Protein AF-X0QC80-F1 (afdb_monomer_lite)

pLDDT: mean 87.63, std 10.05, range [37.66, 97.19]

Sequence (181 aa):
MIVSPKIKLWLSTHSYLLFFLLISIWFMGFVSYTSPLFYFDYSPDNNCFFTVGKALMHGVLPYRDVFEQKGPYVYLMHGIAYLMSSRSLLGMLPFETLSSFLSMYIVYKIARMFTFHLAACAIAIFIPVFQLFHPYYNYGDTVESLLFPAMLALIYTLLKGDQNRFTIPRRLWCLQAFWSV

Radius of gyration: 18.49 Å; chains: 1; bounding box: 40×37×57 Å

Foldseek 3Di:
DDDDPVVVVVCVVCVLLVVQLVLLLVCLQVQACLHPVHPDFPDPVLVVLLVLLCCVLVVQDEPPRHDDDDDVVSSVQSVQLCVVPVPGSVSCSVLLSVLSSLQLVLQLLVVVVPDDNVVSSVRSSCVVVVVCVDPQNDHPPDPCSSLNSLVSLVVSQVVVCVVVVNPGDPVSVVSNVVSVD

Structure (mmCIF, N/CA/C/O backbone):
data_AF-X0QC80-F1
#
_entry.id   AF-X0QC80-F1
#
loop_
_atom_site.group_PDB
_atom_site.id
_atom_site.type_symbol
_atom_site.label_atom_id
_atom_site.label_alt_id
_atom_site.label_comp_id
_atom_site.label_asym_id
_atom_site.label_entity_id
_atom_site.label_seq_id
_atom_site.pdbx_PDB_ins_code
_atom_site.Cartn_x
_atom_site.Cartn_y
_atom_site.Cartn_z
_atom_site.occupancy
_atom_site.B_iso_or_equiv
_atom_site.auth_seq_id
_atom_site.auth_comp_id
_atom_site.auth_asym_id
_atom_site.auth_atom_id
_atom_site.pdbx_PDB_model_num
ATOM 1 N N . MET A 1 1 ? 20.741 -5.040 28.273 1.00 55.03 1 MET A N 1
ATOM 2 C CA . MET A 1 1 ? 20.151 -3.748 27.854 1.00 55.03 1 MET A CA 1
ATOM 3 C C . MET A 1 1 ? 18.797 -3.594 28.546 1.00 55.03 1 MET A C 1
ATOM 5 O O . MET A 1 1 ? 17.862 -4.296 28.183 1.00 55.03 1 MET A O 1
ATOM 9 N N . ILE A 1 2 ? 18.705 -2.792 29.615 1.00 67.00 2 ILE A N 1
ATOM 10 C CA . ILE A 1 2 ? 17.464 -2.635 30.399 1.00 67.00 2 ILE A CA 1
ATOM 11 C C . ILE A 1 2 ? 16.578 -1.620 29.671 1.00 67.00 2 ILE A C 1
ATOM 13 O O . ILE A 1 2 ? 16.812 -0.416 29.731 1.00 67.00 2 ILE A O 1
ATOM 17 N N . VAL A 1 3 ? 15.592 -2.112 28.923 1.00 70.19 3 VAL A N 1
ATOM 18 C CA . VAL A 1 3 ? 14.604 -1.264 28.245 1.00 70.19 3 VAL A CA 1
ATOM 19 C C . VAL A 1 3 ? 13.658 -0.676 29.293 1.00 70.19 3 VAL A C 1
ATOM 21 O O . VAL A 1 3 ? 13.167 -1.398 30.161 1.00 70.19 3 VAL A O 1
ATOM 24 N N . SER A 1 4 ? 13.401 0.633 29.225 1.00 79.31 4 SER A N 1
ATOM 25 C CA . SER A 1 4 ? 12.564 1.314 30.217 1.00 79.31 4 SER A CA 1
ATOM 26 C C . SER A 1 4 ? 11.130 0.744 30.240 1.00 79.31 4 SER A C 1
ATOM 28 O O . SER A 1 4 ? 10.587 0.375 29.191 1.00 79.31 4 SER A O 1
ATOM 30 N N . PRO A 1 5 ? 10.465 0.695 31.409 1.00 77.94 5 PRO A N 1
ATOM 31 C CA . PRO A 1 5 ? 9.116 0.136 31.534 1.00 77.94 5 PRO A CA 1
ATOM 32 C C . PRO A 1 5 ? 8.077 0.880 30.678 1.00 77.94 5 PRO A C 1
ATOM 34 O O . PRO A 1 5 ? 7.141 0.260 30.178 1.00 77.94 5 PRO A O 1
ATOM 37 N N . LYS A 1 6 ? 8.281 2.182 30.417 1.00 75.69 6 LYS A N 1
ATOM 38 C CA . LYS A 1 6 ? 7.448 2.973 29.492 1.00 75.69 6 LYS A CA 1
ATOM 39 C C . L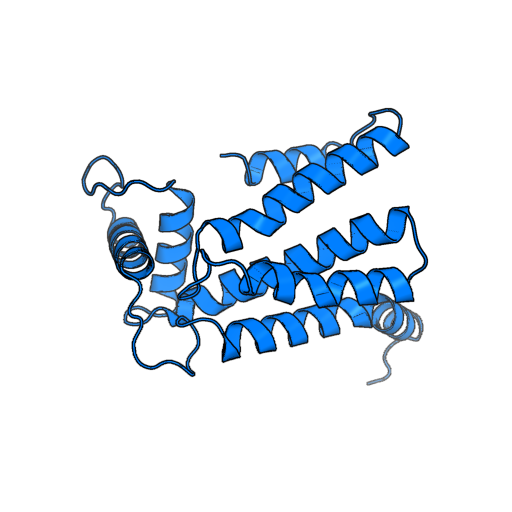YS A 1 6 ? 7.565 2.485 28.047 1.00 75.69 6 LYS A C 1
ATOM 41 O O . LYS A 1 6 ? 6.553 2.372 27.362 1.00 75.69 6 LYS A O 1
ATOM 46 N N . ILE A 1 7 ? 8.781 2.167 27.599 1.00 77.62 7 ILE A N 1
ATOM 47 C CA . ILE A 1 7 ? 9.027 1.640 26.250 1.00 77.62 7 ILE A CA 1
ATOM 48 C C . ILE A 1 7 ? 8.426 0.238 26.122 1.00 77.62 7 ILE A C 1
ATOM 50 O O . ILE A 1 7 ? 7.779 -0.058 25.123 1.00 77.62 7 ILE A O 1
ATOM 54 N N . LYS A 1 8 ? 8.562 -0.604 27.153 1.00 73.50 8 LYS A N 1
ATOM 55 C CA . LYS A 1 8 ? 7.980 -1.954 27.162 1.00 73.50 8 LYS A CA 1
ATOM 56 C C . LYS A 1 8 ? 6.449 -1.924 27.089 1.00 73.50 8 LYS A C 1
ATOM 58 O O . LYS A 1 8 ? 5.863 -2.680 26.319 1.00 73.50 8 LYS A O 1
ATOM 63 N N . LEU A 1 9 ? 5.811 -1.012 27.826 1.00 77.88 9 LEU A N 1
ATOM 64 C CA . LEU A 1 9 ? 4.364 -0.800 27.756 1.00 77.88 9 LEU A CA 1
ATOM 65 C C . LEU A 1 9 ? 3.939 -0.278 26.378 1.00 77.88 9 LEU A C 1
ATOM 67 O O . LEU A 1 9 ? 2.995 -0.795 25.793 1.00 77.88 9 LEU A O 1
ATOM 71 N N . TRP A 1 10 ? 4.659 0.703 25.828 1.00 76.88 10 TRP A N 1
ATOM 72 C CA . TRP A 1 10 ? 4.362 1.250 24.503 1.00 76.88 10 TRP A CA 1
ATOM 73 C C . TRP A 1 10 ? 4.470 0.191 23.397 1.00 76.88 10 TRP A C 1
ATOM 75 O O . TRP A 1 10 ? 3.562 0.088 22.570 1.00 76.88 10 TRP A O 1
ATOM 85 N N . LEU A 1 11 ? 5.527 -0.629 23.426 1.00 73.12 11 LEU A N 1
ATOM 86 C CA . LEU A 1 11 ? 5.726 -1.757 22.511 1.00 73.12 11 LEU A CA 1
ATOM 87 C C . LEU A 1 11 ? 4.613 -2.798 22.649 1.00 73.12 11 LEU A C 1
ATOM 89 O O . LEU A 1 11 ? 4.088 -3.264 21.643 1.00 73.12 11 LEU A O 1
ATOM 93 N N . SER A 1 12 ? 4.207 -3.124 23.879 1.00 73.56 12 SER A N 1
ATOM 94 C CA . SER A 1 12 ? 3.095 -4.047 24.124 1.00 73.56 12 SER A CA 1
ATOM 95 C C . SER A 1 12 ? 1.789 -3.525 23.524 1.00 73.56 12 SER A C 1
ATOM 97 O O . SER A 1 12 ? 1.074 -4.278 22.865 1.00 73.56 12 SER A O 1
ATOM 99 N N . THR A 1 13 ? 1.499 -2.233 23.695 1.00 77.12 13 THR A N 1
ATOM 100 C CA . THR A 1 13 ? 0.276 -1.599 23.181 1.00 77.12 13 THR A CA 1
ATOM 101 C C . THR A 1 13 ? 0.253 -1.512 21.655 1.00 77.12 13 THR A C 1
ATOM 103 O O . THR A 1 13 ? -0.824 -1.548 21.072 1.00 77.12 13 THR A O 1
ATOM 106 N N . HIS A 1 14 ? 1.414 -1.421 20.998 1.00 84.88 14 HIS A N 1
ATOM 107 C CA . HIS A 1 14 ? 1.533 -1.314 19.535 1.00 84.88 14 HIS A CA 1
ATOM 108 C C . HIS A 1 14 ? 1.991 -2.611 18.857 1.00 84.88 14 HIS A C 1
ATOM 110 O O . HIS A 1 14 ? 2.264 -2.619 17.658 1.00 84.88 14 HIS A O 1
ATOM 116 N N . SER A 1 15 ? 2.036 -3.719 19.599 1.00 87.69 15 SER A N 1
ATOM 117 C CA . SER A 1 15 ? 2.435 -5.040 19.098 1.00 87.69 15 SER A CA 1
ATOM 118 C C . SER A 1 15 ? 1.594 -5.510 17.904 1.00 87.69 15 SER A C 1
ATOM 120 O O . SER A 1 15 ? 2.114 -6.167 17.003 1.00 87.69 15 SER A O 1
ATOM 122 N N . TYR A 1 16 ? 0.325 -5.095 17.832 1.00 91.19 16 TYR A N 1
ATOM 123 C CA . TYR A 1 16 ? -0.566 -5.379 16.705 1.00 91.19 16 TYR A CA 1
ATOM 124 C C . TYR A 1 16 ? -0.050 -4.825 15.364 1.00 91.19 16 TYR A C 1
ATOM 126 O O . TYR A 1 16 ? -0.330 -5.413 14.326 1.00 91.19 16 TYR A O 1
ATOM 134 N N . LEU A 1 17 ? 0.734 -3.738 15.361 1.00 94.81 17 LEU A N 1
ATOM 135 C CA . LEU A 1 17 ? 1.322 -3.194 14.131 1.00 94.81 17 LEU A CA 1
ATOM 136 C C . LEU A 1 17 ? 2.368 -4.145 13.550 1.00 94.81 17 LEU A C 1
ATOM 138 O O . LEU A 1 17 ? 2.374 -4.393 12.348 1.00 94.81 17 LEU A O 1
ATOM 142 N N . LEU A 1 18 ? 3.221 -4.718 14.403 1.00 94.00 18 LEU A N 1
ATOM 143 C CA . LEU A 1 18 ? 4.169 -5.739 13.966 1.00 94.00 18 LEU A CA 1
ATOM 144 C C . LEU A 1 18 ? 3.419 -6.956 13.418 1.00 94.00 18 LEU A C 1
ATOM 146 O O . LEU A 1 18 ? 3.802 -7.502 12.391 1.00 94.00 18 LEU A O 1
ATOM 150 N N . PHE A 1 19 ? 2.322 -7.341 14.069 1.00 94.38 19 PHE A N 1
ATOM 151 C CA . PHE A 1 19 ? 1.497 -8.447 13.602 1.00 94.38 19 PHE A CA 1
ATOM 152 C C . PHE A 1 19 ? 0.885 -8.181 12.218 1.00 94.38 19 PHE A C 1
ATOM 154 O O . PHE A 1 19 ? 0.995 -9.030 11.337 1.00 94.38 19 PHE A O 1
ATOM 161 N N . PHE A 1 20 ? 0.331 -6.987 11.980 1.00 97.00 20 PHE A N 1
ATOM 162 C CA . PHE A 1 20 ? -0.173 -6.594 10.657 1.00 97.00 20 PHE A CA 1
ATOM 163 C C . PHE A 1 20 ? 0.928 -6.590 9.597 1.00 97.00 20 PHE A C 1
ATOM 165 O O . PHE A 1 20 ? 0.697 -7.032 8.474 1.00 97.00 20 PHE A O 1
ATOM 172 N N . LEU A 1 21 ? 2.135 -6.132 9.942 1.00 96.81 21 LEU A N 1
ATOM 173 C CA . LEU A 1 21 ? 3.270 -6.152 9.020 1.00 96.81 21 LEU A CA 1
ATOM 174 C C . LEU A 1 21 ? 3.656 -7.588 8.643 1.00 96.81 21 LEU A C 1
ATOM 176 O O . LEU A 1 21 ? 3.815 -7.881 7.462 1.00 96.81 21 LEU A O 1
ATOM 180 N N . LEU A 1 22 ? 3.753 -8.491 9.623 1.00 96.50 22 LEU A N 1
ATOM 181 C CA . LEU A 1 22 ? 4.064 -9.902 9.378 1.00 96.50 22 LEU A CA 1
ATOM 182 C C . LEU A 1 22 ? 3.005 -10.575 8.499 1.00 96.50 22 LEU A C 1
ATOM 184 O O . LEU A 1 22 ? 3.357 -11.304 7.576 1.00 96.50 22 LEU A O 1
ATOM 188 N N . ILE A 1 23 ? 1.724 -10.289 8.740 1.00 96.06 23 ILE A N 1
ATOM 189 C CA . ILE A 1 23 ? 0.621 -10.780 7.905 1.00 96.06 23 ILE A CA 1
ATOM 190 C C . ILE A 1 23 ? 0.724 -10.222 6.480 1.00 96.06 23 ILE A C 1
ATOM 192 O O . ILE A 1 23 ? 0.554 -10.973 5.525 1.00 96.06 23 ILE A O 1
ATOM 196 N N . SER A 1 24 ? 1.046 -8.934 6.326 1.00 96.31 24 SER A N 1
ATOM 197 C CA . SER A 1 24 ? 1.218 -8.301 5.008 1.00 96.31 24 SER A CA 1
ATOM 198 C C . SER A 1 24 ? 2.332 -8.978 4.215 1.00 96.31 24 SER A C 1
ATOM 200 O O . SER A 1 24 ? 2.130 -9.346 3.062 1.00 96.31 24 SER A O 1
ATOM 202 N N . ILE A 1 25 ? 3.490 -9.188 4.853 1.00 95.94 25 ILE A N 1
ATOM 203 C CA . ILE A 1 25 ? 4.639 -9.875 4.250 1.00 95.94 25 ILE A CA 1
ATOM 204 C C . ILE A 1 25 ? 4.258 -11.307 3.872 1.00 95.94 25 ILE A C 1
ATOM 206 O O . ILE A 1 25 ? 4.617 -11.765 2.792 1.00 95.94 25 ILE A O 1
ATOM 210 N N . TRP A 1 26 ? 3.520 -12.007 4.737 1.00 95.38 26 TRP A N 1
ATOM 211 C CA . TRP A 1 26 ? 3.071 -13.368 4.466 1.00 95.38 26 TRP A CA 1
ATOM 212 C C . TRP A 1 26 ? 2.150 -13.417 3.240 1.00 95.38 26 TRP A C 1
ATOM 214 O O . TRP A 1 26 ? 2.445 -14.131 2.287 1.00 95.38 26 TRP A O 1
ATOM 224 N N . PHE A 1 27 ? 1.086 -12.611 3.200 1.00 93.75 27 PHE A N 1
ATOM 225 C CA . PHE A 1 27 ? 0.168 -12.606 2.059 1.00 93.75 27 PHE A CA 1
ATOM 226 C C . PHE A 1 27 ? 0.857 -12.182 0.760 1.00 93.75 27 PHE A C 1
ATOM 228 O O . PHE A 1 27 ? 0.770 -12.907 -0.225 1.00 93.75 27 PHE A O 1
ATOM 235 N N . MET A 1 28 ? 1.573 -11.054 0.746 1.00 93.62 28 MET A N 1
ATOM 236 C CA . MET A 1 28 ? 2.224 -10.587 -0.485 1.00 93.62 28 MET A CA 1
ATOM 237 C C . MET A 1 28 ? 3.344 -11.532 -0.926 1.00 93.62 28 MET A C 1
ATOM 239 O O . MET A 1 28 ? 3.524 -11.757 -2.116 1.00 93.62 28 MET A O 1
ATOM 243 N N . GLY A 1 29 ? 4.049 -12.153 0.024 1.00 91.94 29 GLY A N 1
ATOM 244 C CA . GLY A 1 29 ? 5.075 -13.148 -0.263 1.00 91.94 29 GLY A CA 1
ATOM 245 C C . GLY A 1 29 ? 4.528 -14.398 -0.955 1.00 91.94 29 GLY A C 1
ATOM 246 O O . GLY A 1 29 ? 5.181 -14.906 -1.859 1.00 91.94 29 GLY A O 1
ATOM 247 N N . PHE A 1 30 ? 3.348 -14.893 -0.577 1.00 90.81 30 PHE A N 1
ATOM 248 C CA . PHE A 1 30 ? 2.799 -16.134 -1.146 1.00 90.81 30 PHE A CA 1
ATOM 249 C C . PHE A 1 30 ? 1.801 -15.930 -2.290 1.00 90.81 30 PHE A C 1
ATOM 251 O O . PHE A 1 30 ? 1.579 -16.869 -3.051 1.00 90.81 30 PHE A O 1
ATOM 258 N N . VAL A 1 31 ? 1.189 -14.750 -2.408 1.00 89.69 31 VAL A N 1
ATOM 259 C CA . VAL A 1 31 ? 0.071 -14.516 -3.339 1.00 89.69 31 VAL A CA 1
ATOM 260 C C . VAL A 1 31 ? 0.451 -13.608 -4.513 1.00 89.69 31 VAL A C 1
ATOM 262 O O . VAL A 1 31 ? -0.132 -13.752 -5.583 1.00 89.69 31 VAL A O 1
ATOM 265 N N . SER A 1 32 ? 1.420 -12.699 -4.358 1.00 90.00 32 SER A N 1
ATOM 266 C CA . SER A 1 32 ? 1.806 -11.777 -5.437 1.00 90.00 32 SER A CA 1
ATOM 267 C C . SER A 1 32 ? 2.923 -12.342 -6.314 1.00 90.00 32 SER A C 1
ATOM 269 O O . SER A 1 32 ? 3.924 -12.837 -5.794 1.00 90.00 32 SER A O 1
ATOM 271 N N . TYR A 1 33 ? 2.817 -12.179 -7.637 1.00 87.56 33 TYR A N 1
ATOM 272 C CA . TYR A 1 33 ? 3.870 -12.557 -8.587 1.00 87.56 33 TYR A CA 1
ATOM 273 C C . TYR A 1 33 ? 5.094 -11.629 -8.525 1.00 87.56 33 TYR A C 1
ATOM 275 O O . TYR A 1 33 ? 6.136 -11.954 -9.090 1.00 87.56 33 TYR A O 1
ATOM 283 N N . THR A 1 34 ? 5.020 -10.503 -7.802 1.00 88.25 34 THR A N 1
ATOM 284 C CA . THR A 1 34 ? 6.199 -9.665 -7.509 1.00 88.25 34 THR A CA 1
ATOM 285 C C . THR A 1 34 ? 7.099 -10.271 -6.429 1.00 88.25 34 THR A C 1
ATOM 287 O O . THR A 1 34 ? 8.213 -9.794 -6.205 1.00 88.25 34 THR A O 1
ATOM 290 N N . SER A 1 35 ? 6.631 -11.317 -5.743 1.00 90.25 35 SER A N 1
ATOM 291 C CA . SER A 1 35 ? 7.386 -12.029 -4.719 1.00 90.25 35 SER A CA 1
ATOM 292 C C . SER A 1 35 ? 8.508 -12.884 -5.313 1.00 90.25 35 SER A C 1
ATOM 294 O O . SER A 1 35 ? 8.328 -13.491 -6.368 1.00 90.25 35 SER A O 1
ATOM 296 N N . PRO A 1 36 ? 9.636 -13.064 -4.596 1.00 87.06 36 PRO A N 1
ATOM 297 C CA . PRO A 1 36 ? 10.696 -13.990 -5.002 1.00 87.06 36 PRO A CA 1
ATOM 298 C C . PRO A 1 36 ? 10.258 -15.458 -5.104 1.00 87.06 36 PRO A C 1
ATOM 300 O O . PRO A 1 36 ? 11.020 -16.270 -5.626 1.00 87.06 36 PRO A O 1
ATOM 303 N N . LEU A 1 37 ? 9.072 -15.822 -4.599 1.00 88.19 37 LEU A N 1
ATOM 304 C CA . LEU A 1 37 ? 8.525 -17.173 -4.754 1.00 88.19 37 LEU A CA 1
ATOM 305 C C . LEU A 1 37 ? 8.052 -17.472 -6.183 1.00 88.19 37 LEU A C 1
ATOM 307 O O . LEU A 1 37 ? 7.955 -18.643 -6.550 1.00 88.19 37 LEU A O 1
ATOM 311 N N . PHE A 1 38 ? 7.804 -16.441 -6.993 1.00 84.69 38 PHE A N 1
ATOM 312 C CA . PHE A 1 38 ? 7.409 -16.585 -8.388 1.00 84.69 38 PHE A CA 1
ATOM 313 C C . PHE A 1 38 ? 8.571 -16.182 -9.294 1.00 84.69 38 PHE A C 1
ATOM 315 O O . PHE A 1 38 ? 9.142 -15.103 -9.175 1.00 84.69 38 PHE A O 1
ATOM 322 N N . TYR A 1 39 ? 8.953 -17.082 -10.202 1.00 78.81 39 TYR A N 1
ATOM 323 C CA . TYR A 1 39 ? 10.083 -16.845 -11.105 1.00 78.81 39 TYR A CA 1
ATOM 324 C C . TYR A 1 39 ? 9.688 -16.025 -12.343 1.00 78.81 39 TYR A C 1
ATOM 326 O O . TYR A 1 39 ? 10.498 -15.261 -12.864 1.00 78.81 39 TYR A O 1
ATOM 334 N N . PHE A 1 40 ? 8.448 -16.179 -12.812 1.00 75.81 40 PHE A N 1
ATOM 335 C CA . PHE A 1 40 ? 7.908 -15.462 -13.963 1.00 75.81 40 PHE A CA 1
ATOM 336 C C . PHE A 1 40 ? 6.653 -14.703 -13.562 1.00 75.81 40 PHE A C 1
ATOM 338 O O . PHE A 1 40 ? 5.758 -15.294 -12.960 1.00 75.81 40 PHE A O 1
ATOM 345 N N . ASP A 1 41 ? 6.575 -13.435 -13.960 1.00 79.94 41 ASP A N 1
ATOM 346 C CA . ASP A 1 41 ? 5.335 -12.670 -13.934 1.00 79.94 41 ASP A CA 1
ATOM 347 C C . ASP A 1 41 ? 4.668 -12.708 -15.313 1.00 79.94 41 ASP A C 1
ATOM 349 O O . ASP A 1 41 ? 5.279 -12.358 -16.326 1.00 79.94 41 ASP A O 1
ATOM 353 N N . TYR A 1 42 ? 3.411 -13.144 -15.338 1.00 81.75 42 TYR A N 1
ATOM 354 C CA . TYR A 1 42 ? 2.589 -13.221 -16.547 1.00 81.75 42 TYR A CA 1
ATOM 355 C C . TYR A 1 42 ? 1.670 -12.007 -16.710 1.00 81.75 42 TYR A C 1
ATOM 357 O O . TYR A 1 42 ? 0.929 -11.940 -17.693 1.00 81.75 42 TYR A O 1
ATOM 365 N N . SER A 1 43 ? 1.706 -11.053 -15.775 1.00 87.50 43 SER A N 1
ATOM 366 C CA . SER A 1 43 ? 0.878 -9.857 -15.842 1.00 87.50 43 SER A CA 1
ATOM 367 C C . SER A 1 43 ? 1.274 -8.977 -17.035 1.00 87.50 43 SER A C 1
ATOM 369 O O . SER A 1 43 ? 2.417 -8.505 -17.103 1.00 87.50 43 SER A O 1
ATOM 371 N N . PRO A 1 44 ? 0.359 -8.709 -17.984 1.00 86.12 44 PRO A N 1
ATOM 372 C CA . PRO A 1 44 ? 0.630 -7.747 -19.047 1.00 86.12 44 PRO A CA 1
ATOM 373 C C . PRO A 1 44 ? 0.808 -6.332 -18.474 1.00 86.12 44 PRO A C 1
ATOM 375 O O . PRO A 1 44 ? 1.726 -5.616 -18.874 1.00 86.12 44 PRO A O 1
ATOM 378 N N . ASP A 1 45 ? -0.006 -5.969 -17.480 1.00 89.12 45 ASP A N 1
ATOM 379 C CA . ASP A 1 45 ? -0.039 -4.635 -16.879 1.00 89.12 45 ASP A CA 1
ATOM 380 C C . ASP A 1 45 ? 1.259 -4.316 -16.122 1.00 89.12 45 ASP A C 1
ATOM 382 O O . ASP A 1 45 ? 1.873 -3.275 -16.363 1.00 89.12 45 ASP A O 1
ATOM 386 N N . ASN A 1 46 ? 1.744 -5.233 -15.277 1.00 90.12 46 ASN A N 1
ATOM 387 C CA . ASN A 1 46 ? 2.944 -5.005 -14.459 1.00 90.12 46 ASN A CA 1
ATOM 388 C C . ASN A 1 46 ? 4.180 -4.762 -15.339 1.00 90.12 46 ASN A C 1
ATOM 390 O O . ASN A 1 46 ? 4.991 -3.872 -15.075 1.00 90.12 46 ASN A O 1
ATOM 394 N N . ASN A 1 47 ? 4.311 -5.525 -16.430 1.00 90.12 47 ASN A N 1
ATOM 395 C CA . ASN A 1 47 ? 5.407 -5.367 -17.383 1.00 90.12 47 ASN A CA 1
ATOM 396 C C . ASN A 1 47 ? 5.334 -4.018 -18.120 1.00 90.12 47 ASN A C 1
ATOM 398 O O . ASN A 1 47 ? 6.365 -3.358 -18.305 1.00 90.12 47 ASN A O 1
ATOM 402 N N . CYS A 1 48 ? 4.132 -3.573 -18.497 1.00 92.06 48 CYS A N 1
ATOM 403 C CA . CYS A 1 48 ? 3.915 -2.246 -19.072 1.00 92.06 48 CYS A CA 1
ATOM 404 C C . CYS A 1 48 ? 4.296 -1.140 -18.079 1.00 92.06 48 CYS A C 1
ATOM 406 O O . CYS A 1 48 ? 5.113 -0.274 -18.408 1.00 92.06 48 CYS A O 1
ATOM 408 N N . PHE A 1 49 ? 3.796 -1.197 -16.842 1.00 93.44 49 PHE A N 1
ATOM 409 C CA . PHE A 1 49 ? 4.086 -0.194 -15.813 1.00 93.44 49 PHE A CA 1
ATOM 410 C C . PHE A 1 49 ? 5.573 -0.134 -15.465 1.00 93.44 49 PHE A C 1
ATOM 412 O O . PHE A 1 49 ? 6.136 0.958 -15.356 1.00 93.44 49 PHE A O 1
ATOM 419 N N . PHE A 1 50 ? 6.233 -1.289 -15.357 1.00 93.31 50 PHE A N 1
ATOM 420 C CA . PHE A 1 50 ? 7.668 -1.369 -15.101 1.00 93.31 50 PHE A CA 1
ATOM 421 C C . PHE A 1 50 ? 8.491 -0.787 -16.249 1.00 93.31 50 PHE A C 1
ATOM 423 O O . PHE A 1 50 ? 9.458 -0.062 -16.014 1.00 93.31 50 PHE A O 1
ATOM 430 N N . THR A 1 51 ? 8.087 -1.037 -17.496 1.00 93.94 51 THR A N 1
ATOM 431 C CA . THR A 1 51 ? 8.754 -0.475 -18.680 1.00 93.94 51 THR A CA 1
ATOM 432 C C . THR A 1 51 ? 8.632 1.047 -18.716 1.00 93.94 51 THR A C 1
ATOM 434 O O . THR A 1 51 ? 9.634 1.736 -18.917 1.00 93.94 51 THR A O 1
ATOM 437 N N . VAL A 1 52 ? 7.436 1.587 -18.468 1.00 95.25 52 VAL A N 1
ATOM 438 C CA . VAL A 1 52 ? 7.206 3.041 -18.434 1.00 95.25 52 VAL A CA 1
ATOM 439 C C . VAL A 1 52 ? 7.922 3.684 -17.245 1.00 95.25 52 VAL A C 1
ATOM 441 O O . VAL A 1 52 ? 8.581 4.708 -17.410 1.00 95.25 52 VAL A O 1
ATOM 444 N N . GLY A 1 53 ? 7.877 3.065 -16.062 1.00 95.06 53 GLY A N 1
ATOM 445 C CA . GLY A 1 53 ? 8.610 3.529 -14.881 1.00 95.06 53 GLY A CA 1
ATOM 446 C C . GLY A 1 53 ? 10.125 3.519 -15.087 1.00 95.06 53 GLY A C 1
ATOM 447 O O . GLY A 1 53 ? 10.820 4.467 -14.719 1.00 95.06 53 GLY A O 1
ATOM 448 N N . LYS A 1 54 ? 10.653 2.498 -15.766 1.00 95.12 54 LYS A N 1
ATOM 449 C CA . LYS A 1 54 ? 12.055 2.452 -16.191 1.00 95.12 54 LYS A CA 1
ATOM 450 C C . LYS A 1 54 ? 12.382 3.563 -17.183 1.00 95.12 54 LYS A C 1
ATOM 452 O O . LYS A 1 54 ? 13.419 4.204 -17.030 1.00 95.12 54 LYS A O 1
ATOM 457 N N . ALA A 1 55 ? 11.531 3.807 -18.177 1.00 94.75 55 ALA A N 1
ATOM 458 C CA . ALA A 1 55 ? 11.720 4.890 -19.141 1.00 94.75 55 ALA A CA 1
ATOM 459 C C . ALA A 1 55 ? 11.750 6.260 -18.437 1.00 94.75 55 ALA A C 1
ATOM 461 O O . ALA A 1 55 ? 12.654 7.059 -18.691 1.00 94.75 55 ALA A O 1
ATOM 462 N N . LEU A 1 56 ? 10.852 6.474 -17.469 1.00 95.25 56 LEU A N 1
ATOM 463 C CA . LEU A 1 56 ? 10.827 7.665 -16.617 1.00 95.25 56 LEU A CA 1
ATOM 464 C C . LEU A 1 56 ? 12.167 7.885 -15.898 1.00 95.25 56 LEU A C 1
ATOM 466 O O . LEU A 1 56 ? 12.688 8.999 -15.902 1.00 95.25 56 LEU A O 1
ATOM 470 N N . MET A 1 57 ? 12.776 6.826 -15.353 1.00 96.12 57 MET A N 1
ATOM 471 C CA . MET A 1 57 ? 14.095 6.913 -14.701 1.00 96.12 57 MET A CA 1
ATOM 472 C C . MET A 1 57 ? 15.250 7.234 -15.665 1.00 96.12 57 MET A C 1
ATOM 474 O O . MET A 1 57 ? 16.320 7.636 -15.215 1.00 96.12 57 MET A O 1
ATOM 478 N N . HIS A 1 58 ? 15.045 7.105 -16.979 1.00 95.50 58 HIS A N 1
ATOM 479 C CA . HIS A 1 58 ? 16.006 7.510 -18.015 1.00 95.50 58 HIS A CA 1
ATOM 480 C C . HIS A 1 58 ? 15.670 8.876 -18.642 1.00 95.50 58 HIS A C 1
ATOM 482 O O . HIS A 1 58 ? 16.264 9.247 -19.652 1.00 95.50 58 HIS A O 1
ATOM 488 N N . GLY A 1 59 ? 14.738 9.634 -18.053 1.00 94.12 59 GLY A N 1
ATOM 489 C CA . GLY A 1 59 ? 14.370 10.976 -18.515 1.00 94.12 59 GLY A CA 1
ATOM 490 C C . GLY A 1 59 ? 13.345 11.006 -19.651 1.00 94.12 59 GLY A C 1
ATOM 491 O O . GLY A 1 59 ? 13.124 12.067 -20.228 1.00 94.12 59 GLY A O 1
ATOM 492 N N . VAL A 1 60 ? 12.715 9.871 -19.967 1.00 95.00 60 VAL A N 1
ATOM 493 C CA . VAL A 1 60 ? 11.614 9.793 -20.938 1.00 95.00 60 VAL A CA 1
ATOM 494 C C . VAL A 1 60 ? 10.322 10.220 -20.253 1.00 95.00 60 VAL A C 1
ATOM 496 O O . VAL A 1 60 ? 9.996 9.709 -19.181 1.00 95.00 60 VAL A O 1
ATOM 499 N N . LEU A 1 61 ? 9.573 11.148 -20.848 1.00 91.44 61 LEU A N 1
ATOM 500 C CA . LEU A 1 61 ? 8.389 11.708 -20.208 1.00 91.44 61 LEU A CA 1
ATOM 501 C C . LEU A 1 61 ? 7.135 10.868 -20.539 1.00 91.44 61 LEU A C 1
ATOM 503 O O . LEU A 1 61 ? 6.759 10.773 -21.716 1.00 91.44 61 LEU A O 1
ATOM 507 N N . PRO A 1 62 ? 6.442 10.283 -19.539 1.00 91.69 62 PRO A N 1
ATOM 508 C CA . PRO A 1 62 ? 5.180 9.581 -19.770 1.00 91.69 62 PRO A CA 1
ATOM 509 C C . PRO A 1 62 ? 4.132 10.498 -20.418 1.00 91.69 62 PRO A C 1
ATOM 511 O O . PRO A 1 62 ? 4.134 11.709 -20.192 1.00 91.69 62 PRO A O 1
ATOM 514 N N . TYR A 1 63 ? 3.243 9.919 -21.227 1.00 90.31 63 TYR A N 1
ATOM 515 C CA . TYR A 1 63 ? 2.183 10.575 -22.021 1.00 90.31 63 TYR A CA 1
ATOM 516 C C . TYR A 1 63 ? 2.645 11.498 -23.148 1.00 90.31 63 TYR A C 1
ATOM 518 O O . TYR A 1 63 ? 1.836 11.860 -24.001 1.00 90.31 63 TYR A O 1
ATOM 526 N N . ARG A 1 64 ? 3.923 11.875 -23.171 1.00 91.81 64 ARG A N 1
ATOM 527 C CA . ARG A 1 64 ? 4.524 12.642 -24.263 1.00 91.81 64 ARG A CA 1
ATOM 528 C C . ARG A 1 64 ? 5.346 11.739 -25.173 1.00 91.81 64 ARG A C 1
ATOM 530 O O . ARG A 1 64 ? 5.119 11.731 -26.377 1.00 91.81 64 ARG A O 1
ATOM 537 N N . ASP A 1 65 ? 6.281 10.999 -24.585 1.00 92.06 65 ASP A N 1
ATOM 538 C CA . ASP A 1 65 ? 7.271 10.213 -25.324 1.00 92.06 65 ASP A CA 1
ATOM 539 C C . ASP A 1 65 ? 6.928 8.713 -25.319 1.00 92.06 65 ASP A C 1
ATOM 541 O O . ASP A 1 65 ? 7.253 7.993 -26.259 1.00 92.06 65 ASP A O 1
ATOM 545 N N . VAL A 1 66 ? 6.242 8.243 -24.269 1.00 91.06 66 VAL A N 1
ATOM 546 C CA . VAL A 1 66 ? 5.719 6.874 -24.145 1.00 91.06 66 VAL A CA 1
ATOM 547 C C . VAL A 1 66 ? 4.301 6.936 -23.591 1.00 91.06 66 VAL A C 1
ATOM 549 O O . VAL A 1 66 ? 4.049 7.607 -22.588 1.00 91.06 66 VAL A O 1
ATOM 552 N N . PHE A 1 67 ? 3.374 6.244 -24.248 1.00 88.38 67 PHE A N 1
ATOM 553 C CA . PHE A 1 67 ? 1.966 6.229 -23.870 1.00 88.38 67 PHE A CA 1
ATOM 554 C C . PHE A 1 67 ? 1.626 5.001 -23.024 1.00 88.38 67 PHE A C 1
ATOM 556 O O . PHE A 1 67 ? 1.963 3.886 -23.412 1.00 88.38 67 PHE A O 1
ATOM 563 N N . GLU A 1 68 ? 0.932 5.225 -21.905 1.00 90.38 68 GLU A N 1
ATOM 564 C CA . GLU A 1 68 ? 0.282 4.181 -21.110 1.00 90.38 68 GLU A CA 1
ATOM 565 C C . GLU A 1 68 ? -0.933 4.762 -20.361 1.00 90.38 68 GLU A C 1
ATOM 567 O O . GLU A 1 68 ? -0.958 5.954 -20.047 1.00 90.38 68 GLU A O 1
ATOM 572 N N . GLN A 1 69 ? -1.972 3.956 -20.123 1.00 87.94 69 GLN A N 1
ATOM 573 C CA . GLN A 1 69 ? -3.323 4.437 -19.771 1.00 87.94 69 GLN A CA 1
ATOM 574 C C . GLN A 1 69 ? -3.547 4.786 -18.287 1.00 87.94 69 GLN A C 1
ATOM 576 O O . GLN A 1 69 ? -4.498 5.500 -17.963 1.00 87.94 69 GLN A O 1
ATOM 581 N N . LYS A 1 70 ? -2.723 4.269 -17.367 1.00 88.50 70 LYS A N 1
ATOM 582 C CA . LYS A 1 70 ? -2.850 4.525 -15.916 1.00 88.50 70 LYS A CA 1
ATOM 583 C C . LYS A 1 70 ? -2.243 5.878 -15.537 1.00 88.50 70 LYS A C 1
ATOM 585 O O . LYS A 1 70 ? -1.676 6.553 -16.386 1.00 88.50 70 LYS A O 1
ATOM 590 N N . GLY A 1 71 ? -2.390 6.295 -14.276 1.00 85.88 71 GLY A N 1
ATOM 591 C CA . GLY A 1 71 ? -1.887 7.578 -13.761 1.00 85.88 71 GLY A CA 1
ATOM 592 C C . GLY A 1 71 ? -0.364 7.613 -13.511 1.00 85.88 71 GLY A C 1
ATOM 593 O O . GLY A 1 71 ? 0.246 6.565 -13.289 1.00 85.88 71 GLY A O 1
ATOM 594 N N . PRO A 1 72 ? 0.261 8.810 -13.471 1.00 88.06 72 PRO A N 1
ATOM 595 C CA . PRO A 1 72 ? 1.721 8.968 -13.415 1.00 88.06 72 PRO A CA 1
ATOM 596 C C . PRO A 1 72 ? 2.354 8.397 -12.141 1.00 88.06 72 PRO A C 1
ATOM 598 O O . PRO A 1 72 ? 3.507 7.965 -12.159 1.00 88.06 72 PRO A O 1
ATOM 601 N N . TYR A 1 73 ? 1.605 8.363 -11.036 1.00 88.19 73 TYR A N 1
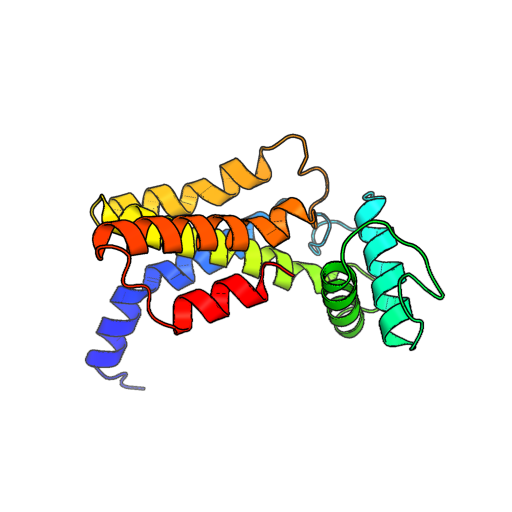ATOM 602 C CA . TYR A 1 73 ? 2.067 7.808 -9.764 1.00 88.19 73 TYR A CA 1
ATOM 603 C C . TYR A 1 73 ? 2.415 6.325 -9.855 1.00 88.19 73 TYR A C 1
ATOM 605 O O . TYR A 1 73 ? 3.376 5.890 -9.221 1.00 88.19 73 TYR A O 1
ATOM 613 N N . VAL A 1 74 ? 1.686 5.560 -10.674 1.00 91.44 74 VAL A N 1
ATOM 614 C CA . VAL A 1 74 ? 1.980 4.139 -10.898 1.00 91.44 74 VAL A CA 1
ATOM 615 C C . VAL A 1 74 ? 3.377 3.997 -11.498 1.00 91.44 74 VAL A C 1
ATOM 617 O O . VAL A 1 74 ? 4.190 3.234 -10.981 1.00 91.44 74 VAL A O 1
ATOM 620 N N . TYR A 1 75 ? 3.709 4.807 -12.505 1.00 92.44 75 TYR A N 1
ATOM 621 C CA . TYR A 1 75 ? 5.025 4.777 -13.149 1.00 92.44 75 TYR A CA 1
ATOM 622 C C . TYR A 1 75 ? 6.137 5.297 -12.241 1.00 92.44 75 TYR A C 1
ATOM 624 O O . TYR A 1 75 ? 7.254 4.791 -12.300 1.00 92.44 75 TYR A O 1
ATOM 632 N N . LEU A 1 76 ? 5.848 6.269 -11.370 1.00 92.69 76 LEU A N 1
ATOM 633 C CA . LEU A 1 76 ? 6.815 6.721 -10.371 1.00 92.69 76 LEU A CA 1
ATOM 634 C C . LEU A 1 76 ? 7.143 5.605 -9.369 1.00 92.69 76 LEU A C 1
ATOM 636 O O . LEU A 1 76 ? 8.321 5.363 -9.108 1.00 92.69 76 LEU A O 1
ATOM 640 N N . MET A 1 77 ? 6.131 4.896 -8.852 1.00 93.81 77 MET A N 1
ATOM 641 C CA . MET A 1 77 ? 6.336 3.743 -7.963 1.00 93.81 77 MET A CA 1
ATOM 642 C C . MET A 1 77 ? 7.164 2.656 -8.653 1.00 93.81 77 MET A C 1
ATOM 644 O O . MET A 1 77 ? 8.178 2.221 -8.109 1.00 93.81 77 MET A O 1
ATOM 648 N N . HIS A 1 78 ? 6.810 2.305 -9.890 1.00 94.50 78 HIS A N 1
ATOM 649 C CA . HIS A 1 78 ? 7.539 1.314 -10.681 1.00 94.50 78 HIS A CA 1
ATOM 650 C C . HIS A 1 78 ? 8.959 1.761 -11.048 1.00 94.50 78 HIS A C 1
ATOM 652 O O . HIS A 1 78 ? 9.875 0.945 -11.095 1.00 94.50 78 HIS A O 1
ATOM 658 N N . GLY A 1 79 ? 9.179 3.057 -11.271 1.00 95.31 79 GLY A N 1
ATOM 659 C CA . GLY A 1 79 ? 10.509 3.616 -11.487 1.00 95.31 79 GLY A CA 1
ATOM 660 C C . GLY A 1 79 ? 11.382 3.530 -10.231 1.00 95.31 79 GLY A C 1
ATOM 661 O O . GLY A 1 79 ? 12.550 3.164 -10.327 1.00 95.31 79 GLY A O 1
ATOM 662 N N . ILE A 1 80 ? 10.819 3.773 -9.041 1.00 95.44 80 ILE A N 1
ATOM 663 C CA . ILE A 1 80 ? 11.527 3.553 -7.768 1.00 95.44 80 ILE A CA 1
ATOM 664 C C . ILE A 1 80 ? 11.815 2.058 -7.570 1.00 95.44 80 ILE A C 1
ATOM 666 O O . ILE A 1 80 ? 12.939 1.693 -7.222 1.00 95.44 80 ILE A O 1
ATOM 670 N N . ALA A 1 81 ? 10.848 1.184 -7.850 1.00 94.50 81 ALA A N 1
ATOM 671 C CA . ALA A 1 81 ? 11.050 -0.262 -7.808 1.00 94.50 81 ALA A CA 1
ATOM 672 C C . ALA A 1 81 ? 12.142 -0.730 -8.783 1.00 94.50 81 ALA A C 1
ATOM 674 O O . ALA A 1 81 ? 12.958 -1.577 -8.422 1.00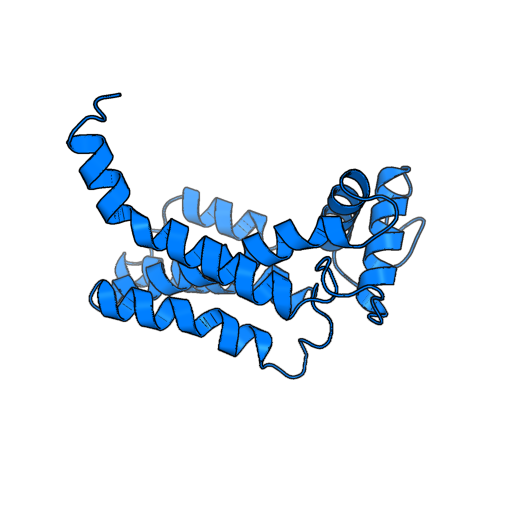 94.50 81 ALA A O 1
ATOM 675 N N . TYR A 1 82 ? 12.227 -0.129 -9.972 1.00 95.38 82 TYR A N 1
ATOM 676 C CA . TYR A 1 82 ? 13.302 -0.372 -10.934 1.00 95.38 82 TYR A CA 1
ATOM 677 C C . TYR A 1 82 ? 14.689 -0.022 -10.368 1.00 95.38 82 TYR A C 1
ATOM 679 O O . TYR A 1 82 ? 15.655 -0.746 -10.623 1.00 95.38 82 TYR A O 1
ATOM 687 N N . LEU A 1 83 ? 14.806 1.042 -9.564 1.00 94.50 83 LEU A N 1
ATOM 688 C CA . LEU A 1 83 ? 16.066 1.384 -8.889 1.00 94.50 83 LEU A CA 1
ATOM 689 C C . LEU A 1 83 ? 16.459 0.345 -7.827 1.00 94.50 83 LEU A C 1
ATOM 691 O O . LEU A 1 83 ? 17.648 0.150 -7.579 1.00 94.50 83 LEU A O 1
ATOM 695 N N . MET A 1 84 ? 15.482 -0.331 -7.215 1.00 93.75 84 MET A N 1
ATOM 696 C CA . MET A 1 84 ? 15.724 -1.414 -6.253 1.00 93.75 84 MET A CA 1
ATOM 697 C C . MET A 1 84 ? 16.090 -2.728 -6.948 1.00 93.75 84 MET A C 1
ATOM 699 O O . MET A 1 84 ? 16.981 -3.445 -6.494 1.00 93.75 84 MET A O 1
ATOM 703 N N . SER A 1 85 ? 15.407 -3.050 -8.046 1.00 90.94 85 SER A N 1
ATOM 704 C CA . SER A 1 85 ? 15.669 -4.236 -8.852 1.00 90.94 85 SER A CA 1
ATOM 705 C C . SER A 1 85 ? 15.451 -3.938 -10.329 1.00 90.94 85 SER A C 1
ATOM 707 O O . SER A 1 85 ? 14.330 -3.797 -10.800 1.00 90.94 85 SER A O 1
ATOM 709 N N . SER A 1 86 ? 16.540 -3.870 -11.093 1.00 88.62 86 SER A N 1
ATOM 710 C CA . SER A 1 86 ? 16.503 -3.401 -12.486 1.00 88.62 86 SER A CA 1
ATOM 711 C C . SER A 1 86 ? 16.022 -4.443 -13.501 1.00 88.62 86 SER A C 1
ATOM 713 O O . SER A 1 86 ? 15.751 -4.105 -14.659 1.00 88.62 86 SER A O 1
ATOM 715 N N . ARG A 1 87 ? 15.958 -5.715 -13.088 1.00 84.88 87 ARG A N 1
ATOM 716 C CA . ARG A 1 87 ? 15.658 -6.871 -13.951 1.00 84.88 87 ARG A CA 1
ATOM 717 C C . ARG A 1 87 ? 14.464 -7.702 -13.482 1.00 84.88 87 ARG A C 1
ATOM 719 O O . ARG A 1 87 ? 14.172 -8.713 -14.107 1.00 84.88 87 ARG A O 1
ATOM 726 N N . SER A 1 88 ? 13.809 -7.320 -12.388 1.00 87.25 88 SER A N 1
ATOM 727 C CA . SER A 1 88 ? 12.664 -8.061 -11.851 1.00 87.25 88 SER A CA 1
ATOM 728 C C . SER A 1 88 ? 11.719 -7.134 -11.098 1.00 87.25 88 SER A C 1
ATOM 730 O O . SER A 1 88 ? 12.128 -6.069 -10.640 1.00 87.25 88 SER A O 1
ATOM 732 N N . LEU A 1 89 ? 10.486 -7.589 -10.894 1.00 89.69 89 LEU A N 1
ATOM 733 C CA . LEU A 1 89 ? 9.457 -6.867 -10.144 1.00 89.69 89 LEU A CA 1
ATOM 734 C C . LEU A 1 89 ? 9.613 -6.978 -8.621 1.00 89.69 89 LEU A C 1
ATOM 736 O O . LEU A 1 89 ? 8.793 -6.442 -7.887 1.00 89.69 89 LEU A O 1
ATOM 740 N N . LEU A 1 90 ? 10.694 -7.591 -8.123 1.00 91.19 90 LEU A N 1
ATOM 741 C CA . LEU A 1 90 ? 10.975 -7.704 -6.684 1.00 91.19 90 LEU A CA 1
ATOM 742 C C . LEU A 1 90 ? 10.960 -6.349 -5.961 1.00 91.19 90 LEU A C 1
ATOM 744 O O . LEU A 1 90 ? 10.656 -6.277 -4.772 1.00 91.19 90 LEU A O 1
ATOM 748 N N . GLY A 1 91 ? 11.286 -5.267 -6.676 1.00 91.75 91 GLY A N 1
ATOM 749 C CA . GLY A 1 91 ? 11.221 -3.907 -6.147 1.00 91.75 91 GLY A CA 1
ATOM 750 C C . GLY A 1 91 ? 9.803 -3.425 -5.814 1.00 91.75 91 GLY A C 1
ATOM 751 O O . GLY A 1 91 ? 9.680 -2.472 -5.050 1.00 91.75 91 GLY A O 1
ATOM 752 N N . MET A 1 92 ? 8.754 -4.066 -6.345 1.00 94.12 92 MET A N 1
ATOM 753 C CA . MET A 1 92 ? 7.348 -3.725 -6.079 1.00 94.12 92 MET A CA 1
ATOM 754 C C . MET A 1 92 ? 6.783 -4.412 -4.831 1.00 94.12 92 MET A C 1
ATOM 756 O O . MET A 1 92 ? 5.890 -3.861 -4.186 1.00 94.12 92 MET A O 1
ATOM 760 N N . LEU A 1 93 ? 7.364 -5.536 -4.394 1.00 94.25 93 LEU A N 1
ATOM 761 C CA . LEU A 1 93 ? 6.922 -6.259 -3.195 1.00 94.25 93 LEU A CA 1
ATOM 762 C C . LEU A 1 93 ? 6.815 -5.372 -1.929 1.00 94.25 93 LEU A C 1
ATOM 764 O O . LEU A 1 93 ? 5.831 -5.500 -1.190 1.00 94.25 93 LEU A O 1
ATOM 768 N N . PRO A 1 94 ? 7.756 -4.444 -1.641 1.00 94.62 94 PRO A N 1
ATOM 769 C CA . PRO A 1 94 ? 7.624 -3.518 -0.516 1.00 94.62 94 PRO A CA 1
ATOM 770 C C . PRO A 1 94 ? 6.414 -2.583 -0.628 1.00 94.62 94 PRO A C 1
ATOM 772 O O . PRO A 1 94 ? 5.808 -2.268 0.395 1.00 94.62 94 PRO A O 1
ATOM 775 N N . PHE A 1 95 ? 6.045 -2.154 -1.839 1.00 94.50 95 PHE A N 1
ATOM 776 C CA . PHE A 1 95 ? 4.895 -1.272 -2.069 1.00 94.50 95 PHE A CA 1
ATOM 777 C C . PHE A 1 95 ? 3.578 -2.009 -1.834 1.00 94.50 95 PHE A C 1
ATOM 779 O O . PHE A 1 95 ? 2.711 -1.498 -1.124 1.00 94.50 95 PHE A O 1
ATOM 786 N N . GLU A 1 96 ? 3.452 -3.238 -2.333 1.00 93.69 96 GLU A N 1
ATOM 787 C CA . GLU A 1 96 ? 2.282 -4.080 -2.063 1.00 93.69 96 GLU A CA 1
ATOM 788 C C . GLU A 1 96 ? 2.160 -4.422 -0.573 1.00 93.69 96 GLU A C 1
ATOM 790 O O . GLU A 1 96 ? 1.084 -4.307 0.022 1.00 93.69 96 GLU A O 1
ATOM 795 N N . THR A 1 97 ? 3.286 -4.755 0.066 1.00 95.50 97 THR A N 1
ATOM 796 C CA . THR A 1 97 ? 3.340 -5.024 1.510 1.00 95.50 97 THR A CA 1
ATOM 797 C C . THR A 1 97 ? 2.900 -3.798 2.305 1.00 95.50 97 THR A C 1
ATOM 799 O O . THR A 1 97 ? 2.104 -3.916 3.240 1.00 95.50 97 THR A O 1
ATOM 802 N N . LEU A 1 98 ? 3.378 -2.609 1.923 1.00 95.19 98 LEU A N 1
ATOM 803 C CA . LEU A 1 98 ? 2.985 -1.351 2.547 1.00 95.19 98 LEU A CA 1
ATOM 804 C C . LEU A 1 98 ? 1.495 -1.060 2.333 1.00 95.19 98 LEU A C 1
ATOM 806 O O . LEU A 1 98 ? 0.821 -0.656 3.281 1.00 95.19 98 LEU A O 1
ATOM 810 N N . SER A 1 99 ? 0.969 -1.292 1.130 1.00 94.50 99 SER A N 1
ATOM 811 C CA . SER A 1 99 ? -0.451 -1.096 0.832 1.00 94.50 99 SER A CA 1
ATOM 812 C C . SER A 1 99 ? -1.346 -1.999 1.690 1.00 94.50 99 SER A C 1
ATOM 814 O O . SER A 1 99 ? -2.288 -1.525 2.337 1.00 94.50 99 SER A O 1
ATOM 816 N N . SER A 1 100 ? -1.011 -3.291 1.774 1.00 95.31 100 SER A N 1
ATOM 817 C CA . SER A 1 100 ? -1.737 -4.262 2.603 1.00 95.31 100 SER A CA 1
ATOM 818 C C . SER A 1 100 ? -1.675 -3.894 4.093 1.00 95.31 100 SER A C 1
ATOM 820 O O . SER A 1 100 ? -2.702 -3.864 4.782 1.00 95.31 100 SER A O 1
ATOM 822 N N . PHE A 1 101 ? -0.495 -3.495 4.577 1.00 96.88 101 PHE A N 1
ATOM 823 C CA . PHE A 1 101 ? -0.296 -3.033 5.951 1.00 96.88 101 PHE A CA 1
ATOM 824 C C . PHE A 1 101 ? -1.139 -1.794 6.277 1.00 96.88 101 PHE A C 1
ATOM 826 O O . PHE A 1 101 ? -1.825 -1.755 7.304 1.00 96.88 101 PHE A O 1
ATOM 833 N N . LEU A 1 102 ? -1.110 -0.779 5.407 1.00 95.56 102 LEU A N 1
ATOM 834 C CA . LEU A 1 102 ? -1.886 0.447 5.587 1.00 95.56 102 LEU A CA 1
ATOM 835 C C . LEU A 1 102 ? -3.386 0.163 5.560 1.00 95.56 102 LEU A C 1
ATOM 837 O O . LEU A 1 102 ? -4.119 0.723 6.374 1.00 95.56 102 LEU A O 1
ATOM 841 N N . SER A 1 103 ? -3.832 -0.746 4.694 1.00 95.69 103 SER A N 1
ATOM 842 C CA . SER A 1 103 ? -5.231 -1.171 4.625 1.00 95.69 103 SER A CA 1
ATOM 843 C C . SER A 1 103 ? -5.684 -1.796 5.946 1.00 95.69 103 SER A C 1
ATOM 845 O O . SER A 1 103 ? -6.670 -1.341 6.531 1.00 95.69 103 SER A O 1
ATOM 847 N N . MET A 1 104 ? -4.917 -2.749 6.492 1.00 97.19 104 MET A N 1
ATOM 848 C CA . MET A 1 104 ? -5.175 -3.327 7.820 1.00 97.19 104 MET A CA 1
ATOM 849 C C . MET A 1 104 ? -5.188 -2.262 8.919 1.00 97.19 104 MET A C 1
ATOM 851 O O . MET A 1 104 ? -6.096 -2.228 9.752 1.00 97.19 104 MET A O 1
ATOM 855 N N . TYR A 1 105 ? -4.207 -1.359 8.915 1.00 96.44 105 TYR A N 1
ATOM 856 C CA . TYR A 1 105 ? -4.122 -0.298 9.912 1.00 96.44 105 TYR A CA 1
ATOM 857 C C . TYR A 1 105 ? -5.334 0.641 9.864 1.00 96.44 105 TYR A C 1
ATOM 859 O O . TYR A 1 105 ? -5.910 0.955 10.908 1.00 96.44 105 TYR A O 1
ATOM 867 N N . ILE A 1 106 ? -5.758 1.077 8.678 1.00 95.69 106 ILE A N 1
ATOM 868 C CA . ILE A 1 106 ? -6.896 1.990 8.531 1.00 95.69 106 ILE A CA 1
ATOM 869 C C . ILE A 1 106 ? -8.204 1.283 8.894 1.00 95.69 106 ILE A C 1
ATOM 871 O O . ILE A 1 106 ? -9.000 1.852 9.644 1.00 95.69 106 ILE A O 1
ATOM 875 N N . VAL A 1 107 ? -8.405 0.032 8.467 1.00 96.88 107 VAL A N 1
ATOM 876 C CA . VAL A 1 107 ? -9.571 -0.770 8.880 1.00 96.88 107 VAL A CA 1
ATOM 877 C C . VAL A 1 107 ? -9.607 -0.941 10.393 1.00 96.88 107 VAL A C 1
ATOM 879 O O . VAL A 1 107 ? -10.654 -0.727 11.001 1.00 96.88 107 VAL A O 1
ATOM 882 N N . TYR A 1 108 ? -8.467 -1.224 11.028 1.00 96.81 108 TYR A N 1
ATOM 883 C CA . TYR A 1 108 ? -8.371 -1.243 12.485 1.00 96.81 108 TYR A CA 1
ATOM 884 C C . TYR A 1 108 ? -8.818 0.099 13.082 1.00 96.81 108 TYR A C 1
ATOM 886 O O . TYR A 1 108 ? -9.637 0.123 14.001 1.00 96.81 108 TYR A O 1
ATOM 894 N N . LYS A 1 109 ? -8.344 1.234 12.551 1.00 94.75 109 LYS A N 1
ATOM 895 C CA . LYS A 1 109 ? -8.742 2.569 13.033 1.00 94.75 109 LYS A CA 1
ATOM 896 C C . LYS A 1 109 ? -10.238 2.832 12.874 1.00 94.75 109 LYS A C 1
ATOM 898 O O . LYS A 1 109 ? -10.808 3.416 13.794 1.00 94.75 109 LYS A O 1
ATOM 903 N N . ILE A 1 110 ? -10.848 2.401 11.770 1.00 96.00 110 ILE A N 1
ATOM 904 C CA . ILE A 1 110 ? -12.298 2.483 11.545 1.00 96.00 110 ILE A CA 1
ATOM 905 C C . ILE A 1 110 ? -13.029 1.594 12.558 1.00 96.00 110 ILE A C 1
ATOM 907 O O . ILE A 1 110 ? -13.875 2.074 13.306 1.00 96.00 110 ILE A O 1
ATOM 911 N N . ALA A 1 111 ? -12.660 0.318 12.671 1.00 96.50 111 ALA A N 1
ATOM 912 C CA . ALA A 1 111 ? -13.310 -0.631 13.574 1.00 96.50 111 ALA A CA 1
ATOM 913 C C . ALA A 1 111 ? -13.193 -0.217 15.053 1.00 96.50 111 ALA A C 1
ATOM 915 O O . ALA A 1 111 ? -14.137 -0.398 15.829 1.00 96.50 111 ALA A O 1
ATOM 916 N N . ARG A 1 112 ? -12.073 0.406 15.453 1.00 95.06 112 ARG A N 1
ATOM 917 C CA . ARG A 1 112 ? -11.871 0.964 16.803 1.00 95.06 112 ARG A CA 1
ATOM 918 C C . ARG A 1 112 ? -12.851 2.084 17.163 1.00 95.06 112 ARG A C 1
ATO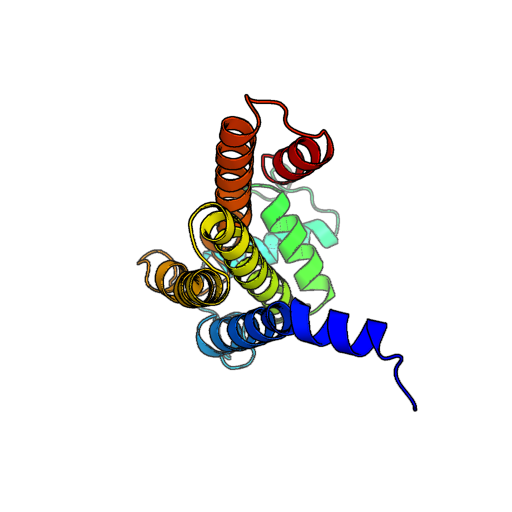M 920 O O . ARG A 1 112 ? -12.984 2.360 18.352 1.00 95.06 112 ARG A O 1
ATOM 927 N N . MET A 1 113 ? -13.509 2.714 16.189 1.00 93.94 113 MET A N 1
ATOM 928 C CA . MET A 1 113 ? -14.535 3.735 16.438 1.00 93.94 113 MET A CA 1
ATOM 929 C C . MET A 1 113 ? -15.862 3.129 16.909 1.00 93.94 113 MET A C 1
ATOM 931 O O . MET A 1 113 ? -16.654 3.839 17.520 1.00 93.94 113 MET A O 1
ATOM 935 N N . PHE A 1 114 ? -16.092 1.836 16.651 1.00 94.44 114 PHE A N 1
ATOM 936 C CA . PHE A 1 114 ? -17.381 1.174 16.889 1.00 94.44 114 PHE A CA 1
ATOM 937 C C . PHE A 1 114 ? -17.297 -0.065 17.793 1.00 94.44 114 PHE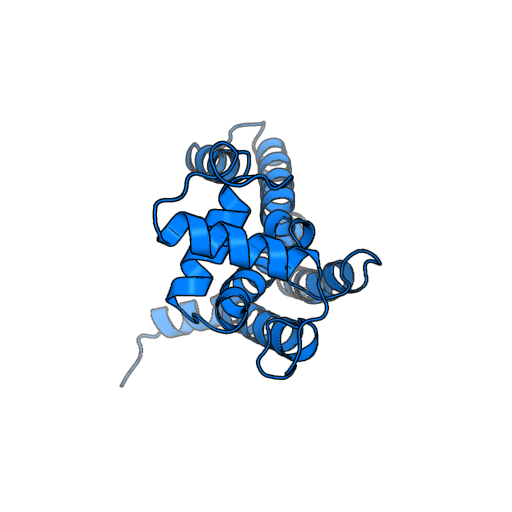 A C 1
ATOM 939 O O . PHE A 1 114 ? -18.317 -0.539 18.278 1.00 94.44 114 PHE A O 1
ATOM 946 N N . THR A 1 115 ? -16.102 -0.615 18.029 1.00 95.56 115 THR A N 1
ATOM 947 C CA . THR A 1 115 ? -15.914 -1.888 18.758 1.00 95.56 115 THR A CA 1
ATOM 948 C C . THR A 1 115 ? -14.782 -1.800 19.788 1.00 95.56 115 THR A C 1
ATOM 950 O O . THR A 1 115 ? -14.197 -0.734 19.975 1.00 95.56 115 THR A O 1
ATOM 953 N N . PHE A 1 116 ? -14.455 -2.899 20.484 1.00 93.31 116 PHE A N 1
ATOM 954 C CA . PHE A 1 116 ? -13.302 -3.011 21.397 1.00 93.31 116 PHE A CA 1
ATOM 955 C C . PHE A 1 116 ? -12.018 -3.462 20.668 1.00 93.31 116 PHE A C 1
ATOM 957 O O . PHE A 1 116 ? -12.042 -3.807 19.490 1.00 93.31 116 PHE A O 1
ATOM 964 N N . HIS A 1 117 ? -10.861 -3.386 21.338 1.00 91.81 117 HIS A N 1
ATOM 965 C CA . HIS A 1 117 ? -9.547 -3.516 20.688 1.00 91.81 117 HIS A CA 1
ATOM 966 C C . HIS A 1 117 ? -9.358 -4.852 19.958 1.00 91.81 117 HIS A C 1
ATOM 968 O O . HIS A 1 117 ? -8.974 -4.861 18.793 1.00 91.81 117 HIS A O 1
ATOM 974 N N . LEU A 1 118 ? -9.682 -5.964 20.620 1.00 91.81 118 LEU A N 1
ATOM 975 C CA . LEU A 1 118 ? -9.472 -7.303 20.075 1.00 91.81 118 LEU A CA 1
ATOM 976 C C . LEU A 1 118 ? -10.399 -7.607 18.885 1.00 91.81 118 LEU A C 1
ATOM 978 O O . LEU A 1 118 ? -9.933 -8.148 17.887 1.00 91.81 118 LEU A O 1
ATOM 982 N N . ALA A 1 119 ? -11.664 -7.169 18.933 1.00 94.31 119 ALA A N 1
ATOM 983 C CA . ALA A 1 119 ? -12.572 -7.256 17.787 1.00 94.31 119 ALA A CA 1
ATOM 984 C C . ALA A 1 119 ? -12.067 -6.436 16.588 1.00 94.31 119 ALA A C 1
ATOM 986 O O . ALA A 1 119 ? -12.056 -6.934 15.466 1.00 94.31 119 ALA A O 1
ATOM 987 N N . ALA A 1 120 ? -11.581 -5.213 16.818 1.00 95.94 120 ALA A N 1
ATOM 988 C CA . ALA A 1 120 ? -11.025 -4.383 15.750 1.00 95.94 120 ALA A CA 1
ATOM 989 C C . ALA A 1 120 ? -9.774 -5.003 15.107 1.00 95.94 120 ALA A C 1
ATOM 991 O O . ALA A 1 120 ? -9.610 -4.918 13.892 1.00 95.94 120 ALA A O 1
ATOM 992 N N . CYS A 1 121 ? -8.903 -5.638 15.900 1.00 94.50 121 CYS A N 1
ATOM 993 C CA . CYS A 1 121 ? -7.758 -6.382 15.373 1.00 94.50 121 CYS A CA 1
ATOM 994 C C . CYS A 1 121 ? -8.211 -7.568 14.518 1.00 94.50 121 CYS A C 1
ATOM 996 O O . CYS A 1 121 ? -7.707 -7.726 13.411 1.00 94.50 121 CYS A O 1
ATOM 998 N N . ALA A 1 122 ? -9.181 -8.357 14.995 1.00 94.56 122 ALA A N 1
ATOM 999 C CA . ALA A 1 122 ? -9.725 -9.482 14.238 1.00 94.56 122 ALA A CA 1
ATOM 1000 C C . ALA A 1 122 ? -10.282 -9.030 12.880 1.00 94.56 122 ALA A C 1
ATOM 1002 O O . ALA A 1 122 ? -9.893 -9.579 11.856 1.00 94.56 122 ALA A O 1
ATOM 1003 N N . ILE A 1 123 ? -11.107 -7.975 12.858 1.00 95.69 123 ILE A N 1
ATOM 1004 C CA . ILE A 1 123 ? -11.669 -7.407 11.619 1.00 95.69 123 ILE A CA 1
ATOM 1005 C C . ILE A 1 123 ? -10.557 -6.956 10.665 1.00 95.69 123 ILE A C 1
ATOM 1007 O O . ILE A 1 123 ? -10.615 -7.249 9.473 1.00 95.69 123 ILE A O 1
ATOM 1011 N N . ALA A 1 124 ? -9.533 -6.271 11.182 1.00 96.31 124 ALA A N 1
ATOM 1012 C CA . ALA A 1 124 ? -8.422 -5.796 10.367 1.00 96.31 124 ALA A CA 1
ATOM 1013 C C . ALA A 1 124 ? -7.673 -6.947 9.686 1.00 96.31 124 ALA A C 1
ATOM 1015 O O . ALA A 1 124 ? -7.412 -6.863 8.497 1.00 96.31 124 ALA A O 1
ATOM 1016 N N . ILE A 1 125 ? -7.394 -8.045 10.389 1.00 95.44 125 ILE A N 1
ATOM 1017 C CA . ILE A 1 125 ? -6.633 -9.180 9.838 1.00 95.44 125 ILE A CA 1
ATOM 1018 C C . ILE A 1 125 ? -7.366 -9.875 8.682 1.00 95.44 125 ILE A C 1
ATOM 1020 O O . ILE A 1 125 ? -6.719 -10.473 7.827 1.00 95.44 125 ILE A O 1
ATOM 1024 N N . PHE A 1 126 ? -8.696 -9.782 8.617 1.00 94.06 126 PHE A N 1
ATOM 1025 C CA . PHE A 1 126 ? -9.463 -10.351 7.509 1.00 94.06 126 PHE A CA 1
ATOM 1026 C C . PHE A 1 126 ? -9.451 -9.485 6.241 1.00 94.06 126 PHE A C 1
ATOM 1028 O O . PHE A 1 126 ? -9.750 -10.014 5.172 1.00 94.06 126 PHE A O 1
ATOM 1035 N N . ILE A 1 127 ? -9.086 -8.193 6.303 1.00 93.81 127 ILE A N 1
ATOM 1036 C CA . ILE A 1 127 ? -9.147 -7.327 5.111 1.00 93.81 127 ILE A CA 1
ATOM 1037 C C . ILE A 1 127 ? -8.294 -7.814 3.928 1.00 93.81 127 ILE A C 1
ATOM 1039 O O . ILE A 1 127 ? -8.804 -7.760 2.808 1.00 93.81 127 ILE A O 1
ATOM 1043 N N . PRO A 1 128 ? -7.063 -8.345 4.108 1.00 92.12 128 PRO A N 1
ATOM 1044 C CA . PRO A 1 128 ? -6.265 -8.810 2.978 1.00 92.12 128 PRO A CA 1
ATOM 1045 C C . PRO A 1 128 ? -6.948 -9.966 2.253 1.00 92.12 128 PRO A C 1
ATOM 1047 O O . PRO A 1 128 ? -6.877 -10.037 1.037 1.00 92.12 128 PRO A O 1
ATOM 1050 N N . VAL A 1 129 ? -7.684 -10.827 2.967 1.00 90.12 129 VAL A N 1
ATOM 1051 C CA . VAL A 1 129 ? -8.444 -11.914 2.337 1.00 90.12 129 VAL A CA 1
ATOM 1052 C C . VAL A 1 129 ? -9.458 -11.336 1.355 1.00 90.12 129 VAL A C 1
ATOM 1054 O O . VAL A 1 129 ? -9.460 -11.729 0.199 1.00 90.12 129 VAL A O 1
ATOM 1057 N N . PHE A 1 130 ? -10.260 -10.351 1.767 1.00 87.25 130 PHE A N 1
ATOM 1058 C CA . PHE A 1 130 ? -11.246 -9.721 0.881 1.00 87.25 130 PHE A CA 1
ATOM 1059 C C . PHE A 1 130 ? -10.614 -8.978 -0.299 1.00 87.25 130 PHE A C 1
ATOM 1061 O O . PHE A 1 130 ? -11.164 -8.999 -1.397 1.00 87.25 130 PHE A O 1
ATOM 1068 N N . GLN A 1 131 ? -9.465 -8.340 -0.080 1.00 86.62 131 GLN A 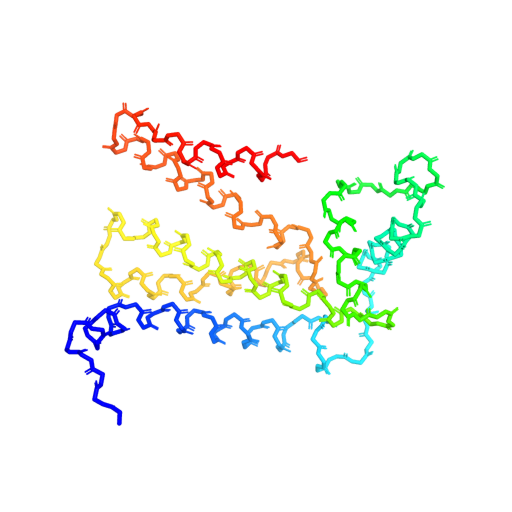N 1
ATOM 1069 C CA . GLN A 1 131 ? -8.735 -7.631 -1.128 1.00 86.62 131 GLN A CA 1
ATOM 1070 C C . GLN A 1 131 ? -8.168 -8.593 -2.184 1.00 86.62 131 GLN A C 1
ATOM 1072 O O . GLN A 1 131 ? -8.194 -8.282 -3.372 1.00 86.62 131 GLN A O 1
ATOM 1077 N N . LEU A 1 132 ? -7.680 -9.759 -1.753 1.00 86.44 132 LEU A N 1
ATOM 1078 C CA . LEU A 1 132 ? -7.000 -10.735 -2.608 1.00 86.44 132 LEU A CA 1
ATOM 1079 C C . LEU A 1 132 ? -7.956 -11.731 -3.272 1.00 86.44 132 LEU A C 1
ATOM 1081 O O . LEU A 1 132 ? -7.644 -12.248 -4.336 1.00 86.44 132 LEU A O 1
ATOM 1085 N N . PHE A 1 133 ? -9.126 -11.998 -2.683 1.00 83.06 133 PHE A N 1
ATOM 1086 C CA . PHE A 1 133 ? -10.114 -12.932 -3.249 1.00 83.06 133 PHE A CA 1
ATOM 1087 C C . PHE A 1 133 ? -10.975 -12.330 -4.371 1.00 83.06 133 PHE A C 1
ATOM 1089 O O . PHE A 1 133 ? -11.903 -12.972 -4.866 1.00 83.06 133 PHE A O 1
ATOM 1096 N N . HIS A 1 134 ? -10.718 -11.081 -4.750 1.00 79.31 134 HIS A N 1
ATOM 1097 C CA . HIS A 1 134 ? -11.470 -10.389 -5.784 1.00 79.31 134 HIS A CA 1
ATOM 1098 C C . HIS A 1 134 ? -10.991 -10.827 -7.183 1.00 79.31 134 HIS A C 1
ATOM 1100 O O . HIS A 1 134 ? -9.784 -10.872 -7.407 1.00 79.31 134 HIS A O 1
ATOM 1106 N N . PRO A 1 135 ? -11.885 -11.069 -8.167 1.00 74.94 135 PRO A N 1
ATOM 1107 C CA . PRO A 1 135 ? -11.519 -11.606 -9.491 1.00 74.94 135 PRO A CA 1
ATOM 1108 C C . PRO A 1 135 ? -10.595 -10.707 -10.332 1.00 74.94 135 PRO A C 1
ATOM 1110 O O . PRO A 1 135 ? -10.136 -11.102 -11.400 1.00 74.94 135 PRO A O 1
ATOM 1113 N N . TYR A 1 136 ? -10.336 -9.486 -9.868 1.00 72.81 136 TYR A N 1
ATOM 1114 C CA . TYR A 1 136 ? -9.444 -8.534 -10.520 1.00 72.81 136 TYR A CA 1
ATOM 1115 C C . TYR A 1 136 ? -8.027 -8.556 -9.923 1.00 72.81 136 TYR A C 1
ATOM 1117 O O . TYR A 1 136 ? -7.129 -7.948 -10.494 1.00 72.81 136 TYR A O 1
ATOM 1125 N N . TYR A 1 137 ? -7.799 -9.277 -8.818 1.00 80.19 137 TYR A N 1
ATOM 1126 C CA . TYR A 1 137 ? -6.469 -9.521 -8.260 1.00 80.19 137 TYR A CA 1
ATOM 1127 C C . TYR A 1 137 ? -5.925 -10.854 -8.798 1.00 80.19 137 TYR A C 1
ATOM 1129 O O . TYR A 1 137 ? -6.042 -11.891 -8.154 1.00 80.19 137 TYR A O 1
ATOM 1137 N N . ASN A 1 138 ? -5.376 -10.836 -10.017 1.00 77.94 138 ASN A N 1
ATOM 1138 C CA . ASN A 1 138 ? -4.927 -12.062 -10.698 1.00 77.94 138 ASN A CA 1
ATOM 1139 C C . ASN A 1 138 ? -3.424 -12.342 -10.553 1.00 77.94 138 ASN A C 1
ATOM 1141 O O . ASN A 1 138 ? -3.034 -13.499 -10.442 1.00 77.94 138 ASN A O 1
ATOM 1145 N N . TYR A 1 139 ? -2.588 -11.299 -10.542 1.00 80.25 139 TYR A N 1
ATOM 1146 C CA . TYR A 1 139 ? -1.126 -11.443 -10.599 1.00 80.25 139 TYR A CA 1
ATOM 1147 C C . TYR A 1 139 ? -0.385 -10.695 -9.479 1.00 80.25 139 TYR A C 1
ATOM 1149 O O . TYR A 1 139 ? 0.824 -10.819 -9.332 1.00 80.25 139 TYR A O 1
ATOM 1157 N N . GLY A 1 140 ? -1.091 -9.919 -8.658 1.00 84.06 140 GLY A N 1
ATOM 1158 C CA . GLY A 1 140 ? -0.446 -8.915 -7.814 1.00 84.06 140 GLY A CA 1
ATOM 1159 C C . GLY A 1 140 ? -0.041 -7.664 -8.587 1.00 84.06 140 GLY A C 1
ATOM 1160 O O . GLY A 1 140 ? -0.202 -7.593 -9.804 1.00 84.06 140 GLY A O 1
ATOM 1161 N N . ASP A 1 141 ? 0.387 -6.649 -7.842 1.00 87.81 141 ASP A N 1
ATOM 1162 C CA . ASP A 1 141 ? 0.727 -5.301 -8.323 1.00 87.81 141 ASP A CA 1
ATOM 1163 C C . ASP A 1 141 ? -0.407 -4.577 -9.068 1.00 87.81 141 ASP A C 1
ATOM 1165 O O . ASP A 1 141 ? -0.223 -3.706 -9.918 1.00 87.81 141 ASP A O 1
ATOM 1169 N N . THR A 1 142 ? -1.643 -4.934 -8.726 1.00 88.50 142 THR A N 1
ATOM 1170 C CA . THR A 1 142 ? -2.814 -4.270 -9.300 1.00 88.50 142 THR A CA 1
ATOM 1171 C C . THR A 1 142 ? -2.938 -2.860 -8.733 1.00 88.50 142 THR A C 1
ATOM 1173 O O . THR A 1 142 ? -2.833 -2.641 -7.519 1.00 88.50 142 THR A O 1
ATOM 1176 N N . VAL A 1 143 ? -3.216 -1.889 -9.600 1.00 88.38 143 VAL A N 1
ATOM 1177 C CA . VAL A 1 143 ? -3.371 -0.480 -9.206 1.00 88.38 143 VAL A CA 1
ATOM 1178 C C . VAL A 1 143 ? -4.500 -0.324 -8.182 1.00 88.38 143 VAL A C 1
ATOM 1180 O O . VAL A 1 143 ? -4.401 0.464 -7.243 1.00 88.38 143 VAL A O 1
ATOM 1183 N N . GLU A 1 144 ? -5.547 -1.132 -8.314 1.00 86.06 144 GLU A N 1
ATOM 1184 C CA . GLU A 1 144 ? -6.686 -1.215 -7.408 1.00 86.06 144 GLU A CA 1
ATOM 1185 C C . GLU A 1 144 ? -6.237 -1.615 -5.995 1.00 86.06 144 GLU A C 1
ATOM 1187 O O . GLU A 1 144 ? -6.654 -0.999 -5.013 1.00 86.06 144 GLU A O 1
ATOM 1192 N N . SER A 1 145 ? -5.328 -2.591 -5.882 1.00 87.88 145 SER A N 1
ATOM 1193 C CA . SER A 1 145 ? -4.772 -3.018 -4.594 1.00 87.88 145 SER A CA 1
ATOM 1194 C C . SER A 1 145 ? -3.839 -1.980 -3.965 1.00 87.88 145 SER A C 1
ATOM 1196 O O . SER A 1 145 ? -3.803 -1.866 -2.740 1.00 87.88 145 SER A O 1
ATOM 1198 N N . LEU A 1 146 ? -3.117 -1.193 -4.770 1.00 90.00 146 LEU A N 1
ATOM 1199 C CA . LEU A 1 146 ? -2.244 -0.114 -4.291 1.00 90.00 146 LEU A CA 1
ATOM 1200 C C . LEU A 1 146 ? -3.034 1.124 -3.839 1.00 90.00 146 LEU A C 1
ATOM 1202 O O . LEU A 1 146 ? -2.638 1.797 -2.887 1.00 90.00 146 LEU A O 1
ATOM 1206 N N . LEU A 1 147 ? -4.167 1.412 -4.487 1.00 89.44 147 LEU A N 1
ATOM 1207 C CA . LEU A 1 147 ? -5.052 2.535 -4.149 1.00 89.44 147 LEU A CA 1
ATOM 1208 C C . LEU A 1 147 ? -6.048 2.215 -3.030 1.00 89.44 147 LEU A C 1
ATOM 1210 O O . LEU A 1 147 ? -6.604 3.125 -2.412 1.00 89.44 147 LEU A O 1
ATOM 1214 N N . PHE A 1 148 ? -6.267 0.939 -2.722 1.00 90.19 148 PHE A N 1
ATOM 1215 C CA . PHE A 1 148 ? -7.180 0.510 -1.666 1.00 90.19 148 PHE A CA 1
ATOM 1216 C C . PHE A 1 148 ? -6.995 1.223 -0.304 1.00 90.19 148 PHE A C 1
ATOM 1218 O O . PHE A 1 148 ? -7.988 1.726 0.238 1.00 90.19 148 PHE A O 1
ATOM 1225 N N . PRO A 1 149 ? -5.774 1.379 0.255 1.00 92.19 149 PRO A N 1
ATOM 1226 C CA . PRO A 1 149 ? -5.583 2.120 1.503 1.00 92.19 149 PRO A CA 1
ATOM 1227 C C . PRO A 1 149 ? -5.983 3.595 1.388 1.00 92.19 149 PRO A C 1
ATOM 1229 O O . PRO A 1 149 ? -6.458 4.165 2.368 1.00 92.19 149 PRO A O 1
ATOM 1232 N N . ALA A 1 150 ? -5.850 4.220 0.215 1.00 90.31 150 ALA A N 1
ATOM 1233 C CA . ALA A 1 150 ? -6.309 5.591 -0.002 1.00 90.31 150 ALA A CA 1
ATOM 1234 C C . ALA A 1 150 ? -7.834 5.705 0.066 1.00 90.31 150 ALA A C 1
ATOM 1236 O O . ALA A 1 150 ? -8.365 6.600 0.730 1.00 90.31 150 ALA A O 1
ATOM 1237 N N . MET A 1 151 ? -8.545 4.769 -0.569 1.00 90.94 151 MET A N 1
ATOM 1238 C CA . MET A 1 151 ? -10.007 4.700 -0.504 1.00 90.94 151 MET A CA 1
ATOM 1239 C C . MET A 1 151 ? -10.482 4.493 0.939 1.00 90.94 151 MET A C 1
ATOM 1241 O O . MET A 1 151 ? -11.384 5.187 1.414 1.00 90.94 151 MET A O 1
ATOM 1245 N N . LEU A 1 152 ? -9.826 3.597 1.679 1.00 93.25 152 LEU A N 1
ATOM 1246 C CA . LEU A 1 152 ? -10.100 3.389 3.101 1.00 93.25 152 LEU A CA 1
ATOM 1247 C C . LEU A 1 152 ? -9.778 4.631 3.938 1.00 93.25 152 LEU A C 1
ATOM 1249 O O . LEU A 1 152 ? -10.522 4.953 4.866 1.00 93.25 152 LEU A O 1
ATOM 1253 N N . ALA A 1 153 ? -8.695 5.348 3.625 1.00 91.50 153 ALA A N 1
ATOM 1254 C CA . ALA A 1 153 ? -8.338 6.586 4.309 1.00 91.50 153 ALA A CA 1
ATOM 1255 C C . ALA A 1 153 ? -9.421 7.653 4.113 1.00 91.50 153 ALA A C 1
ATOM 1257 O O . ALA A 1 153 ? -9.822 8.286 5.092 1.00 91.50 153 ALA A O 1
ATOM 1258 N N . LEU A 1 154 ? -9.943 7.806 2.890 1.00 91.50 154 LEU A N 1
ATOM 1259 C CA . LEU A 1 154 ? -11.087 8.672 2.595 1.00 91.50 154 LEU A CA 1
ATOM 1260 C C . LEU A 1 154 ? -12.294 8.291 3.464 1.00 91.50 154 LEU A C 1
ATOM 1262 O O . LEU A 1 154 ? -12.810 9.145 4.185 1.00 91.50 154 LEU A O 1
ATOM 1266 N N . ILE A 1 155 ? -12.682 7.015 3.497 1.00 93.00 155 ILE A N 1
ATOM 1267 C CA . ILE A 1 155 ? -13.794 6.543 4.342 1.00 93.00 155 ILE A CA 1
ATOM 1268 C C . ILE A 1 155 ? -13.533 6.853 5.825 1.00 93.00 155 ILE A C 1
ATOM 1270 O O . ILE A 1 155 ? -14.397 7.405 6.508 1.00 93.00 155 ILE A O 1
ATOM 1274 N N . TYR A 1 156 ? -12.327 6.572 6.323 1.00 92.88 156 TYR A N 1
ATOM 1275 C CA . TYR A 1 156 ? -11.940 6.868 7.703 1.00 92.88 156 TYR A CA 1
ATOM 1276 C C . TYR A 1 156 ? -12.067 8.359 8.031 1.00 92.88 156 TYR A C 1
ATOM 1278 O O . TYR A 1 156 ? -12.582 8.717 9.093 1.00 92.88 156 TYR A O 1
ATOM 1286 N N . THR A 1 157 ? -11.606 9.238 7.137 1.00 90.06 157 THR A N 1
ATOM 1287 C CA . THR A 1 157 ? -11.696 10.688 7.347 1.00 90.06 157 THR A CA 1
ATOM 1288 C C . THR A 1 157 ? -13.139 11.177 7.396 1.00 90.06 157 THR A C 1
ATOM 1290 O O . THR A 1 157 ? -13.449 11.997 8.257 1.00 90.06 157 THR A O 1
ATOM 1293 N N . LEU A 1 158 ? -14.019 10.639 6.545 1.00 91.00 158 LEU A N 1
ATOM 1294 C CA . LEU A 1 158 ? -15.437 10.994 6.508 1.00 91.00 158 LEU A CA 1
ATOM 1295 C C . LEU A 1 158 ? -16.143 10.561 7.793 1.00 91.00 158 LEU A C 1
ATOM 1297 O O . LEU A 1 158 ? -16.768 11.389 8.449 1.00 91.00 158 LEU A O 1
ATOM 1301 N N . LEU A 1 159 ? -15.960 9.305 8.213 1.00 92.06 159 LEU A N 1
ATOM 1302 C CA . LEU A 1 159 ? -16.542 8.782 9.455 1.00 92.06 159 LEU A CA 1
ATOM 1303 C C . LEU A 1 159 ? -16.042 9.542 10.685 1.00 92.06 159 LEU A C 1
ATOM 1305 O O . LEU A 1 159 ? -16.794 9.844 11.610 1.00 92.06 159 LEU A O 1
ATOM 1309 N N . LYS A 1 160 ? -14.747 9.863 10.712 1.00 88.75 160 LYS A N 1
ATOM 1310 C CA . LYS A 1 160 ? -14.167 10.643 11.804 1.00 88.75 160 LYS A CA 1
ATOM 1311 C C . LYS A 1 160 ? -14.640 12.093 11.771 1.00 88.75 160 LYS A C 1
ATOM 1313 O O . LYS A 1 160 ? -14.788 12.700 12.829 1.00 88.75 160 LYS A O 1
ATOM 1318 N N . GLY A 1 161 ? -14.842 12.650 10.582 1.00 87.75 161 GLY A N 1
ATOM 1319 C CA . GLY A 1 161 ? -15.450 13.957 10.382 1.00 87.75 161 GLY A CA 1
ATOM 1320 C C . GLY A 1 161 ? -16.848 13.991 10.982 1.00 87.75 161 GLY A C 1
ATOM 1321 O O . GLY A 1 161 ? -17.102 14.835 11.833 1.00 87.75 161 GLY A O 1
ATOM 1322 N N . ASP A 1 162 ? -17.697 13.029 10.630 1.00 89.25 162 ASP A N 1
ATOM 1323 C CA . ASP A 1 162 ? -19.068 12.903 11.136 1.00 89.25 162 ASP A CA 1
ATOM 1324 C C . ASP A 1 162 ? -19.123 12.864 12.676 1.00 89.25 162 ASP A C 1
ATOM 1326 O O . ASP A 1 162 ? -19.759 13.715 13.304 1.00 89.25 162 ASP A O 1
ATOM 1330 N N . GLN A 1 163 ? -18.319 12.001 13.313 1.00 87.44 163 GLN A N 1
ATOM 1331 C CA . GLN A 1 163 ? -18.224 11.940 14.782 1.00 87.44 163 GLN A CA 1
ATOM 1332 C C . GLN A 1 163 ? -17.773 13.261 15.431 1.00 87.44 163 GLN A C 1
ATOM 1334 O O . GLN A 1 163 ? -18.135 13.547 16.571 1.00 87.44 163 GLN A O 1
ATOM 1339 N N . ASN A 1 164 ? -16.991 14.074 14.714 1.00 86.56 164 ASN A N 1
ATOM 1340 C CA . ASN A 1 164 ? -16.481 15.364 15.183 1.00 86.56 164 ASN A CA 1
ATOM 1341 C C . ASN A 1 164 ? -17.268 16.560 14.616 1.00 86.56 164 ASN A C 1
ATOM 1343 O O . ASN A 1 164 ? -16.728 17.668 14.558 1.00 86.56 164 ASN A O 1
ATOM 1347 N N . ARG A 1 165 ? -18.521 16.368 14.172 1.00 82.31 165 ARG A N 1
ATOM 1348 C CA . ARG A 1 165 ? -19.360 17.431 13.577 1.00 82.31 165 ARG A CA 1
ATOM 1349 C C . ARG A 1 165 ? -18.658 18.167 12.422 1.00 82.31 165 ARG A C 1
ATOM 1351 O O . ARG A 1 165 ? -18.670 19.392 12.349 1.00 82.31 165 ARG A O 1
ATOM 1358 N N . PHE A 1 166 ? -17.991 17.407 11.558 1.00 79.12 166 PHE A N 1
ATOM 1359 C CA . PHE A 1 166 ? -17.209 17.852 10.398 1.00 79.12 166 PHE A CA 1
ATOM 1360 C C . PHE A 1 166 ? -16.019 18.776 10.703 1.00 79.12 166 PHE A C 1
ATOM 1362 O O . PHE A 1 166 ? -15.473 19.420 9.806 1.00 79.12 166 PHE A O 1
ATOM 1369 N N . THR A 1 167 ? -15.520 18.775 11.942 1.00 78.88 167 THR A N 1
ATOM 1370 C CA . THR A 1 167 ? -14.248 19.433 12.281 1.00 78.88 167 THR A CA 1
ATOM 1371 C C . THR A 1 167 ? -13.061 18.512 11.964 1.00 78.88 167 THR A C 1
ATOM 1373 O O . THR A 1 167 ? -12.571 17.745 12.792 1.00 78.88 167 THR A O 1
ATOM 1376 N N . ILE A 1 168 ? -12.600 18.544 10.711 1.00 74.88 168 ILE A N 1
ATOM 1377 C CA . ILE A 1 168 ? -11.495 17.692 10.243 1.00 74.88 168 ILE A CA 1
ATOM 1378 C C . ILE A 1 168 ? -10.152 18.423 10.423 1.00 74.88 168 ILE A C 1
ATOM 1380 O O . ILE A 1 168 ? -9.971 19.525 9.899 1.00 74.88 168 ILE A O 1
ATOM 1384 N N . PRO A 1 169 ? -9.162 17.828 11.117 1.00 78.12 169 PRO A N 1
ATOM 1385 C CA . PRO A 1 169 ? -7.853 18.449 11.283 1.00 78.12 169 PRO A CA 1
ATOM 1386 C C . PRO A 1 169 ? -7.090 18.510 9.951 1.00 78.12 169 PRO A C 1
ATOM 1388 O O . PRO A 1 169 ? -7.086 17.549 9.183 1.00 78.12 169 PRO A O 1
ATOM 1391 N N . ARG A 1 170 ? -6.342 19.599 9.718 1.00 76.38 170 ARG A N 1
ATOM 1392 C CA . ARG A 1 170 ? -5.580 19.865 8.474 1.00 76.38 170 ARG A CA 1
ATOM 1393 C C . ARG A 1 170 ? -4.669 18.709 8.026 1.00 76.38 170 ARG A C 1
ATOM 1395 O O . ARG A 1 170 ? -4.472 18.508 6.837 1.00 76.38 170 ARG A O 1
ATOM 1402 N N . ARG A 1 171 ? -4.154 17.911 8.969 1.00 75.62 171 ARG A N 1
ATOM 1403 C CA . ARG A 1 171 ? -3.326 16.726 8.674 1.00 75.62 171 ARG A CA 1
ATOM 1404 C C . ARG A 1 171 ? -4.084 15.640 7.901 1.00 75.62 171 ARG A C 1
ATOM 1406 O O . ARG A 1 171 ? -3.485 15.001 7.048 1.00 75.62 171 ARG A O 1
ATOM 1413 N N . LEU A 1 172 ? -5.374 15.433 8.188 1.00 74.50 172 LEU A N 1
ATOM 1414 C CA . LEU A 1 172 ? -6.198 14.455 7.466 1.00 74.50 172 LEU A CA 1
ATOM 1415 C C . LEU A 1 172 ? -6.459 14.909 6.022 1.00 74.50 172 LEU A C 1
ATOM 1417 O O . LEU A 1 172 ? -6.365 14.094 5.112 1.00 74.50 172 LEU A O 1
ATOM 1421 N N . TRP A 1 173 ? -6.682 16.210 5.817 1.00 71.44 173 TRP A N 1
ATOM 1422 C CA . TRP A 1 173 ? -6.835 16.798 4.484 1.00 71.44 173 TRP A CA 1
ATOM 1423 C C . TRP A 1 173 ? -5.587 16.630 3.618 1.00 71.44 173 TRP A C 1
ATOM 1425 O O . TRP A 1 173 ? -5.687 16.209 2.471 1.00 71.44 173 TRP A O 1
ATOM 1435 N N . CYS A 1 174 ? -4.402 16.912 4.171 1.00 69.56 174 CYS A N 1
ATOM 1436 C CA . CYS A 1 174 ? -3.146 16.720 3.444 1.00 69.56 174 CYS A CA 1
ATOM 1437 C C . CYS A 1 174 ? -2.905 15.249 3.086 1.00 69.56 174 CYS A C 1
ATOM 1439 O O . CYS A 1 174 ? -2.390 14.971 2.009 1.00 69.56 174 CYS A O 1
ATOM 1441 N N . LEU A 1 175 ? -3.290 14.319 3.969 1.00 68.00 175 LEU A N 1
ATOM 1442 C CA . LEU A 1 175 ? -3.210 12.894 3.667 1.00 68.00 175 LEU A CA 1
ATOM 1443 C C . LEU A 1 175 ? -4.119 12.542 2.487 1.00 68.00 175 LEU A C 1
ATOM 1445 O O . LEU A 1 175 ? -3.633 11.928 1.556 1.00 68.00 175 LEU A O 1
ATOM 1449 N N . GLN A 1 176 ? -5.380 12.977 2.460 1.00 68.19 176 GLN A N 1
ATOM 1450 C CA . GLN A 1 176 ? -6.274 12.690 1.327 1.00 68.19 176 GLN A CA 1
ATOM 1451 C C . GLN A 1 176 ? -5.795 13.296 0.008 1.00 68.19 176 GLN A C 1
ATOM 1453 O O . GLN A 1 176 ? -5.792 12.601 -1.001 1.00 68.19 176 GLN A O 1
ATOM 1458 N N . ALA A 1 177 ? -5.355 14.557 0.029 1.00 58.31 177 ALA A N 1
ATOM 1459 C CA . ALA A 1 177 ? -4.897 15.254 -1.170 1.00 58.31 177 ALA A CA 1
ATOM 1460 C C . ALA A 1 177 ? -3.683 14.575 -1.826 1.00 58.31 177 ALA A C 1
ATOM 1462 O O . ALA A 1 177 ? -3.519 14.654 -3.036 1.00 58.31 177 ALA A O 1
ATOM 1463 N N . PHE A 1 178 ? -2.843 13.897 -1.039 1.00 57.09 178 PHE A N 1
ATOM 1464 C CA . PHE A 1 178 ? -1.686 13.167 -1.556 1.00 57.09 178 PHE A CA 1
ATOM 1465 C C . PHE A 1 178 ? -2.068 11.895 -2.330 1.00 57.09 178 PHE A C 1
ATOM 1467 O O . PHE A 1 178 ? -1.306 11.465 -3.185 1.00 57.09 178 PHE A O 1
ATOM 1474 N N . TRP A 1 179 ? -3.233 11.303 -2.045 1.00 51.16 179 TRP A N 1
ATOM 1475 C CA . TRP A 1 179 ? -3.695 10.073 -2.698 1.00 51.16 179 TRP A CA 1
ATOM 1476 C C . TRP A 1 179 ? -4.774 10.295 -3.771 1.00 51.16 179 TRP A C 1
ATOM 1478 O O . TRP A 1 179 ? -5.193 9.336 -4.412 1.00 51.16 179 TRP A O 1
ATOM 1488 N N . SER A 1 180 ? -5.276 11.524 -3.929 1.00 43.25 180 SER A N 1
ATOM 1489 C CA . SER A 1 180 ? -6.381 11.865 -4.839 1.00 43.25 180 SER A CA 1
ATOM 1490 C C . SER A 1 180 ? -5.940 12.523 -6.155 1.00 43.25 180 SER A C 1
ATOM 1492 O O . SER A 1 180 ? -6.781 13.098 -6.845 1.00 43.25 180 SER A O 1
ATOM 1494 N N . VAL A 1 181 ? -4.644 12.505 -6.465 1.00 37.66 181 VAL A N 1
ATOM 1495 C CA . VAL A 1 181 ? -4.038 13.019 -7.709 1.00 37.66 181 VAL A CA 1
ATOM 1496 C C . VAL A 1 181 ? -3.394 11.843 -8.429 1.00 37.66 181 VAL A C 1
ATOM 1498 O O . VAL A 1 181 ? -3.361 11.861 -9.678 1.00 37.66 181 VAL A O 1
#

Organism: NCBI:txid1423743

Secondary structure (DSSP, 8-state):
----HHHHHHHHHTHHHHHHHHHHHHHHHHH-TTSTT-S----HHHHHHHHHHHHHHTTPPBTTTB--SS-HHHHHHHHHHHHH-SSSGGGTHHHHHHHHHHHHHHHHHHHTTTS-HHHHHHHHHHHHHHHHSSTT-SSS--HHHHHHHHHHHHHHHHHHHHHTTT---HHHHHHHHHH--